Protein AF-A0A660T7J6-F1 (afdb_monomer_lite)

Structure (mmCIF, N/CA/C/O backbone):
data_AF-A0A660T7J6-F1
#
_entry.id   AF-A0A660T7J6-F1
#
loop_
_atom_site.group_PDB
_atom_site.id
_atom_site.type_symbol
_atom_site.label_atom_id
_atom_site.label_alt_id
_atom_site.label_comp_id
_atom_site.label_asym_id
_atom_site.label_entity_id
_atom_site.label_seq_id
_atom_site.pdbx_PDB_ins_code
_atom_site.Cartn_x
_atom_site.Cartn_y
_atom_site.Cartn_z
_atom_site.occupancy
_atom_site.B_iso_or_equiv
_atom_site.auth_seq_id
_atom_site.auth_comp_id
_atom_site.auth_asym_id
_atom_site.auth_atom_id
_atom_site.pdbx_PDB_model_num
ATOM 1 N N . PRO A 1 1 ? 3.878 8.071 2.184 1.00 49.38 1 PRO A N 1
ATOM 2 C CA . PRO A 1 1 ? 5.162 8.809 2.302 1.00 49.38 1 PRO A CA 1
ATOM 3 C C . PRO A 1 1 ? 6.407 7.921 2.526 1.00 49.38 1 PRO A C 1
ATOM 5 O O . PRO A 1 1 ? 7.300 7.950 1.691 1.00 49.38 1 PRO A O 1
ATOM 8 N N . LYS A 1 2 ? 6.483 7.104 3.594 1.00 63.03 2 LYS A N 1
ATOM 9 C CA . LYS A 1 2 ? 7.708 6.328 3.914 1.00 63.03 2 LYS A CA 1
ATOM 10 C C . LYS A 1 2 ? 8.103 5.281 2.865 1.00 63.03 2 LYS A C 1
ATOM 12 O O . LYS A 1 2 ? 9.290 5.043 2.664 1.00 63.03 2 LYS A O 1
ATOM 17 N N . ASP A 1 3 ? 7.129 4.653 2.212 1.00 65.62 3 ASP A N 1
ATOM 18 C CA . ASP A 1 3 ? 7.415 3.622 1.208 1.00 65.62 3 ASP A CA 1
ATOM 19 C C . ASP A 1 3 ? 7.856 4.217 -0.138 1.00 65.62 3 ASP A C 1
ATOM 21 O O . ASP A 1 3 ? 8.668 3.605 -0.823 1.00 65.62 3 ASP A O 1
ATOM 25 N N . ALA A 1 4 ? 7.447 5.450 -0.461 1.00 66.88 4 ALA A N 1
ATOM 26 C CA . ALA A 1 4 ? 7.940 6.176 -1.636 1.00 66.88 4 ALA A CA 1
ATOM 27 C C . ALA A 1 4 ? 9.434 6.527 -1.497 1.00 66.88 4 ALA A C 1
ATOM 29 O O . ALA A 1 4 ? 10.230 6.211 -2.376 1.00 66.88 4 ALA A O 1
ATOM 30 N N . GLU A 1 5 ? 9.857 7.036 -0.332 1.00 74.19 5 GLU A N 1
ATOM 31 C CA . GLU A 1 5 ? 11.279 7.311 -0.063 1.00 74.19 5 GLU A CA 1
ATOM 32 C C . GLU A 1 5 ? 12.163 6.054 -0.147 1.00 74.19 5 GLU A C 1
ATOM 34 O O . GLU A 1 5 ? 13.346 6.126 -0.492 1.00 74.19 5 GLU A O 1
ATOM 39 N N . ARG A 1 6 ? 11.617 4.881 0.207 1.00 78.88 6 ARG A N 1
ATOM 40 C CA . ARG A 1 6 ? 12.3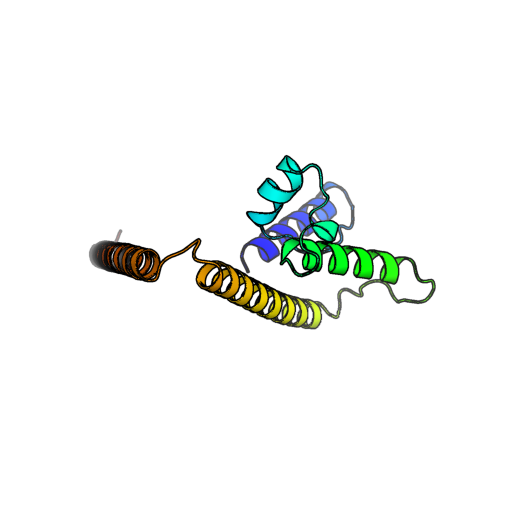27 3.600 0.074 1.00 78.88 6 ARG A CA 1
ATOM 41 C C . ARG A 1 6 ? 12.536 3.226 -1.389 1.00 78.88 6 ARG A C 1
ATOM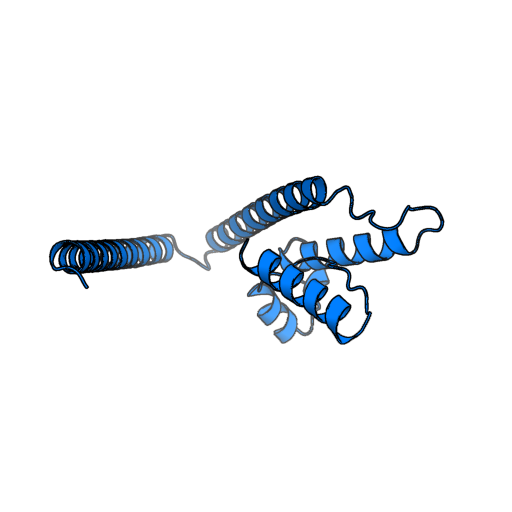 43 O O . ARG A 1 6 ? 13.621 2.762 -1.736 1.00 78.88 6 ARG A O 1
ATOM 50 N N . VAL A 1 7 ? 11.525 3.446 -2.225 1.00 79.69 7 VAL A N 1
ATOM 51 C CA . VAL A 1 7 ? 11.605 3.212 -3.669 1.00 79.69 7 VAL A CA 1
ATOM 52 C C . VAL A 1 7 ? 12.659 4.123 -4.297 1.00 79.69 7 VAL A C 1
ATOM 54 O O . VAL A 1 7 ? 13.510 3.630 -5.034 1.00 79.69 7 VAL A O 1
ATOM 57 N N . ASP A 1 8 ? 12.697 5.408 -3.945 1.00 80.50 8 ASP A N 1
ATOM 58 C CA . ASP A 1 8 ? 13.679 6.346 -4.509 1.00 80.50 8 ASP A CA 1
ATOM 59 C C . ASP A 1 8 ? 15.123 5.978 -4.161 1.00 80.50 8 ASP A C 1
ATOM 61 O O . ASP A 1 8 ? 16.014 6.023 -5.015 1.00 80.50 8 ASP A O 1
ATOM 65 N N . LYS A 1 9 ? 15.362 5.530 -2.922 1.00 85.25 9 LYS A N 1
ATOM 66 C CA . LYS A 1 9 ? 16.676 5.014 -2.508 1.00 85.25 9 LYS A CA 1
ATOM 67 C C . LYS A 1 9 ? 17.090 3.797 -3.333 1.00 85.25 9 LYS A C 1
ATOM 69 O O . LYS A 1 9 ? 18.253 3.696 -3.721 1.00 85.25 9 LYS A O 1
ATOM 74 N N . LEU A 1 10 ? 16.149 2.898 -3.623 1.00 84.31 10 LEU A N 1
ATOM 75 C CA . LEU A 1 10 ? 16.407 1.712 -4.435 1.00 84.31 10 LEU A CA 1
ATOM 76 C C . LEU A 1 10 ? 16.708 2.074 -5.895 1.00 84.31 10 LEU A C 1
ATOM 78 O O . LEU A 1 10 ? 17.685 1.574 -6.448 1.00 84.31 10 LEU A O 1
ATOM 82 N N . LYS A 1 11 ? 15.926 2.982 -6.497 1.00 83.94 11 LYS A N 1
ATOM 83 C CA . LYS A 1 11 ? 16.157 3.482 -7.866 1.00 83.94 11 LYS A CA 1
ATOM 84 C C . LYS A 1 11 ? 17.543 4.106 -7.997 1.00 83.94 11 LYS A C 1
ATOM 86 O O . LYS A 1 11 ? 18.273 3.803 -8.937 1.00 83.94 11 LYS A O 1
ATOM 91 N N . ARG A 1 12 ? 17.925 4.941 -7.027 1.00 85.62 12 ARG A N 1
ATOM 92 C CA . ARG A 1 12 ? 19.245 5.576 -6.992 1.00 85.62 12 ARG A CA 1
ATOM 93 C C . ARG A 1 12 ? 20.369 4.544 -6.882 1.00 85.62 12 ARG A C 1
ATOM 95 O O . ARG A 1 12 ? 21.329 4.626 -7.637 1.00 85.62 12 ARG A O 1
ATOM 102 N N . SER A 1 13 ? 20.227 3.551 -6.005 1.00 87.75 13 SER A N 1
ATOM 103 C CA . SER A 1 13 ? 21.219 2.481 -5.850 1.00 87.75 13 SER A CA 1
ATOM 104 C C . SER A 1 13 ? 21.364 1.631 -7.120 1.00 87.75 13 SER A C 1
ATOM 106 O O . SER A 1 13 ? 22.481 1.385 -7.566 1.00 87.75 13 SER A O 1
ATOM 108 N N . ALA A 1 14 ? 20.261 1.232 -7.756 1.00 87.50 14 ALA A N 1
ATOM 109 C CA . ALA A 1 14 ? 20.307 0.455 -8.996 1.00 87.50 14 ALA A CA 1
ATOM 110 C C . ALA A 1 14 ? 20.985 1.219 -10.144 1.00 87.50 14 ALA A C 1
ATOM 112 O O . ALA A 1 14 ? 21.784 0.637 -10.877 1.00 87.50 14 ALA A O 1
ATOM 113 N N . ARG A 1 15 ? 20.741 2.530 -10.252 1.00 88.38 15 ARG A N 1
ATOM 114 C CA . ARG A 1 15 ? 21.420 3.374 -11.240 1.00 88.38 15 ARG A CA 1
ATOM 115 C C . ARG A 1 15 ? 22.911 3.535 -10.923 1.00 88.38 15 ARG A C 1
ATOM 117 O O . ARG A 1 15 ? 23.732 3.351 -11.808 1.00 88.38 15 ARG A O 1
ATOM 124 N N . GLU A 1 16 ? 23.272 3.835 -9.673 1.00 88.25 16 GLU A N 1
ATOM 125 C CA . GLU A 1 16 ? 24.670 4.084 -9.278 1.00 88.25 16 GLU A CA 1
ATOM 126 C C . GLU A 1 16 ? 25.560 2.829 -9.347 1.00 88.25 16 GLU A C 1
ATOM 128 O O . GLU A 1 16 ? 26.729 2.937 -9.712 1.00 88.25 16 GLU A O 1
ATOM 133 N N . TYR A 1 17 ? 25.037 1.648 -8.995 1.00 92.50 17 TYR A N 1
ATOM 134 C CA . TYR A 1 17 ? 25.851 0.429 -8.871 1.00 92.50 17 TYR A CA 1
ATOM 135 C C . TYR A 1 17 ? 25.706 -0.558 -10.028 1.00 92.50 17 TYR A C 1
ATOM 137 O O . TYR A 1 17 ? 26.606 -1.372 -10.232 1.00 92.50 17 TYR A O 1
ATOM 145 N N . LEU A 1 18 ? 24.581 -0.536 -10.746 1.00 92.06 18 LEU A N 1
ATOM 146 C CA . LEU A 1 18 ? 24.276 -1.521 -11.788 1.00 92.06 18 LEU A CA 1
ATOM 147 C C . LEU A 1 18 ? 24.048 -0.887 -13.164 1.00 92.06 18 LEU A C 1
ATOM 149 O O . LEU A 1 18 ? 23.924 -1.634 -14.128 1.00 92.06 18 LEU A O 1
ATOM 153 N N . ASP A 1 19 ? 24.001 0.448 -13.258 1.00 88.50 19 ASP A N 1
ATOM 154 C CA . ASP A 1 19 ? 23.629 1.187 -14.475 1.00 88.50 19 ASP A CA 1
ATOM 155 C C . ASP A 1 19 ? 22.260 0.745 -15.037 1.00 88.50 19 ASP A C 1
ATOM 157 O O . ASP A 1 19 ? 22.036 0.665 -16.242 1.00 88.50 19 ASP A O 1
ATOM 161 N N . ILE A 1 20 ? 21.326 0.406 -14.134 1.00 88.44 20 ILE A N 1
ATOM 162 C CA . ILE A 1 20 ? 19.967 -0.032 -14.478 1.00 88.44 20 ILE A CA 1
ATOM 163 C C . ILE A 1 20 ? 18.963 1.048 -14.080 1.00 88.44 20 ILE A C 1
ATOM 165 O O . ILE A 1 20 ? 18.917 1.486 -12.927 1.00 88.44 20 ILE A O 1
ATOM 169 N N . GLU A 1 21 ? 18.093 1.418 -15.018 1.00 79.62 21 GLU A N 1
ATOM 170 C CA . GLU A 1 21 ? 16.931 2.259 -14.744 1.00 79.62 21 GLU A CA 1
ATOM 171 C C . GLU A 1 21 ? 15.752 1.409 -14.263 1.00 79.62 21 GLU A C 1
ATOM 173 O O . GLU A 1 21 ? 15.293 0.492 -14.945 1.00 79.62 21 GLU A O 1
ATOM 178 N N . LEU A 1 22 ? 15.268 1.707 -13.057 1.00 79.69 22 LEU A N 1
ATOM 179 C CA . LEU A 1 22 ? 14.096 1.060 -12.474 1.00 79.69 22 LEU A CA 1
ATOM 180 C C . LEU A 1 22 ? 12.877 1.967 -12.597 1.00 79.69 22 LEU A C 1
ATOM 182 O O . LEU A 1 22 ? 12.963 3.156 -12.300 1.00 79.69 22 LEU A O 1
ATOM 186 N N . ASP A 1 23 ? 11.728 1.378 -12.916 1.00 75.88 23 ASP A N 1
ATOM 187 C CA . ASP A 1 23 ? 10.432 2.054 -12.903 1.00 75.88 23 ASP A CA 1
ATOM 188 C C . ASP A 1 23 ? 9.584 1.605 -11.717 1.00 75.88 23 ASP A C 1
ATOM 190 O O . ASP A 1 23 ? 9.615 0.446 -11.301 1.00 75.88 23 ASP A O 1
ATOM 194 N N . HIS A 1 24 ? 8.797 2.534 -11.178 1.00 77.50 24 HIS A N 1
ATOM 195 C CA . HIS A 1 24 ? 7.868 2.255 -10.091 1.00 77.50 24 HIS A CA 1
ATOM 196 C C . HIS A 1 24 ? 6.445 2.152 -10.644 1.00 77.50 24 HIS A C 1
ATOM 198 O O . HIS A 1 24 ? 5.858 3.148 -11.058 1.00 77.50 24 HIS A O 1
ATOM 204 N N . LEU A 1 25 ? 5.889 0.940 -10.639 1.00 78.00 25 LEU A N 1
ATOM 205 C CA . LEU A 1 25 ? 4.546 0.675 -11.165 1.00 78.00 25 LEU A CA 1
ATOM 206 C C . LEU A 1 25 ? 3.434 1.035 -10.166 1.00 78.00 25 LEU A C 1
ATOM 208 O O . LEU A 1 25 ? 2.331 1.403 -10.568 1.00 78.00 25 LEU A O 1
ATOM 212 N N . GLY A 1 26 ? 3.703 0.985 -8.863 1.00 77.31 26 GLY A N 1
ATOM 213 C CA . GLY A 1 26 ? 2.712 1.2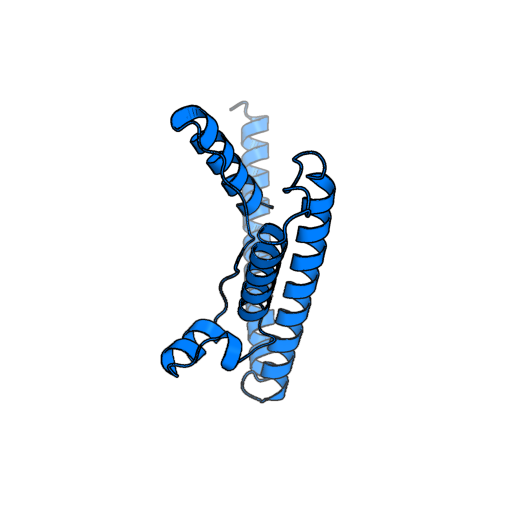94 -7.836 1.00 77.31 26 GLY A CA 1
ATOM 214 C C . GLY A 1 26 ? 2.971 0.561 -6.527 1.00 77.31 26 GLY A C 1
ATOM 215 O O . GLY A 1 26 ? 3.892 -0.248 -6.418 1.00 77.31 26 GLY A O 1
ATOM 216 N N . ILE A 1 27 ? 2.118 0.841 -5.543 1.00 79.88 27 ILE A N 1
ATOM 217 C CA . ILE A 1 27 ? 2.151 0.232 -4.214 1.00 79.88 27 ILE A CA 1
ATOM 218 C C . ILE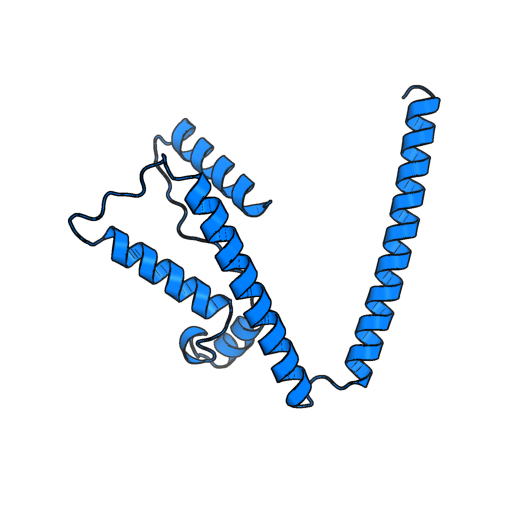 A 1 27 ? 0.927 -0.672 -4.076 1.00 79.88 27 ILE A C 1
ATOM 220 O O . ILE A 1 27 ? -0.186 -0.269 -4.405 1.00 79.88 27 ILE A O 1
ATOM 224 N N . ILE A 1 28 ? 1.132 -1.888 -3.570 1.00 84.06 28 ILE A N 1
ATOM 225 C CA . ILE A 1 28 ? 0.048 -2.799 -3.198 1.00 84.06 28 ILE A CA 1
ATOM 226 C C . ILE A 1 28 ? 0.014 -2.874 -1.676 1.00 84.06 28 ILE A C 1
ATOM 228 O O . ILE A 1 28 ? 0.985 -3.288 -1.041 1.00 84.06 28 ILE A O 1
ATOM 232 N N . TYR A 1 29 ? -1.110 -2.475 -1.091 1.00 80.94 29 TYR A N 1
ATOM 233 C CA . TYR A 1 29 ? -1.330 -2.596 0.344 1.00 80.94 29 TYR A CA 1
ATOM 234 C C . TYR A 1 29 ? -1.724 -4.020 0.721 1.00 80.94 29 TYR A C 1
ATOM 236 O O . TYR A 1 29 ? -2.383 -4.724 -0.043 1.00 80.94 29 TYR A O 1
ATOM 244 N N . ARG A 1 30 ? -1.349 -4.431 1.935 1.00 81.94 30 ARG A N 1
ATOM 245 C CA . ARG A 1 30 ? -1.819 -5.692 2.508 1.00 81.94 30 ARG A CA 1
ATOM 246 C C . ARG A 1 30 ? -3.330 -5.619 2.746 1.00 81.94 30 ARG A C 1
ATOM 248 O O . ARG A 1 30 ? -3.815 -4.641 3.317 1.00 81.94 30 ARG A O 1
ATOM 255 N N . ASP A 1 31 ? -4.037 -6.661 2.327 1.00 82.06 31 ASP A N 1
ATOM 256 C CA . ASP A 1 31 ? -5.491 -6.779 2.419 1.00 82.06 31 ASP A CA 1
ATOM 257 C C . ASP A 1 31 ? -5.850 -8.159 2.982 1.00 82.06 31 ASP A C 1
ATOM 259 O O . ASP A 1 31 ? -5.468 -9.179 2.411 1.00 82.06 31 ASP A O 1
ATOM 263 N N . ASP A 1 32 ? -6.583 -8.199 4.094 1.00 84.12 32 ASP A N 1
ATOM 264 C CA . ASP A 1 32 ? -6.967 -9.448 4.766 1.00 84.12 32 ASP A CA 1
ATOM 265 C C . ASP A 1 32 ? -7.943 -10.280 3.913 1.00 84.12 32 ASP A C 1
ATOM 267 O O . ASP A 1 32 ? -8.019 -11.505 4.036 1.00 84.12 32 ASP A O 1
ATOM 271 N N . LEU A 1 33 ? -8.654 -9.638 2.976 1.00 85.25 33 LEU A N 1
ATOM 272 C CA . LEU A 1 33 ? -9.504 -10.332 2.006 1.00 85.25 33 LEU A CA 1
ATOM 273 C C . LEU A 1 33 ? -8.691 -11.230 1.065 1.00 85.25 33 LEU A C 1
ATOM 275 O O . LEU A 1 33 ? -9.236 -12.200 0.533 1.00 85.25 33 LEU A O 1
ATOM 279 N N . GLN A 1 34 ? -7.399 -10.938 0.872 1.00 87.00 34 GLN A N 1
ATOM 280 C CA . GLN A 1 34 ? -6.507 -11.768 0.067 1.00 87.00 34 GLN A CA 1
ATOM 281 C C . GLN A 1 34 ? -6.352 -13.164 0.670 1.00 87.00 34 GLN A C 1
ATOM 283 O O . GLN A 1 34 ? -6.421 -14.148 -0.066 1.00 87.00 34 GLN A O 1
ATOM 288 N N . ASP A 1 35 ? -6.195 -13.262 1.990 1.00 88.38 35 ASP A N 1
ATOM 289 C CA . ASP A 1 35 ? -6.010 -14.544 2.672 1.00 88.38 35 ASP A CA 1
ATOM 290 C C . ASP A 1 35 ? -7.272 -15.415 2.545 1.00 88.38 35 ASP A C 1
ATOM 292 O O . ASP A 1 35 ? -7.195 -16.620 2.291 1.00 88.38 35 ASP A O 1
ATOM 296 N N . ILE A 1 36 ? -8.455 -14.800 2.624 1.00 88.31 36 ILE A N 1
ATOM 297 C CA . ILE A 1 36 ? -9.745 -15.483 2.437 1.00 88.31 36 ILE A CA 1
ATOM 298 C C . ILE A 1 36 ? -9.899 -15.982 0.993 1.00 88.31 36 ILE A C 1
ATOM 300 O O . ILE A 1 36 ? -10.296 -17.132 0.765 1.00 88.31 36 ILE A O 1
ATOM 304 N N . ALA A 1 37 ? -9.555 -15.141 0.015 1.00 89.69 37 ALA A N 1
ATOM 305 C CA . ALA A 1 37 ? -9.599 -15.497 -1.400 1.00 89.69 37 ALA A CA 1
ATOM 306 C C . ALA A 1 37 ? -8.637 -16.659 -1.712 1.00 89.69 37 ALA A C 1
ATOM 308 O O . ALA A 1 37 ? -9.034 -17.642 -2.345 1.00 89.69 37 ALA A O 1
ATOM 309 N N . LEU A 1 38 ? -7.409 -16.603 -1.183 1.00 90.88 38 LEU A N 1
ATOM 310 C CA . LEU A 1 38 ? -6.388 -17.638 -1.357 1.00 90.88 38 LEU A CA 1
ATOM 311 C C . LEU A 1 38 ? -6.834 -18.982 -0.764 1.00 90.88 38 LEU A C 1
ATOM 313 O O . LEU A 1 38 ? -6.730 -20.014 -1.428 1.00 90.88 38 LEU A O 1
ATOM 317 N N . ASN A 1 39 ? -7.396 -18.967 0.449 1.00 93.25 39 ASN A N 1
ATOM 318 C CA . ASN A 1 39 ? -7.952 -20.160 1.096 1.00 93.25 39 ASN A CA 1
ATOM 319 C C . ASN A 1 39 ? -9.114 -20.765 0.296 1.00 93.25 39 ASN A C 1
ATOM 321 O O . ASN A 1 39 ? -9.271 -21.985 0.245 1.00 93.25 39 ASN A O 1
ATOM 325 N N . SER A 1 40 ? -9.881 -19.917 -0.387 1.00 92.62 40 SER A N 1
ATOM 326 C CA . SER A 1 40 ? -10.966 -20.325 -1.286 1.00 92.62 40 SER A CA 1
ATOM 327 C C . SER A 1 40 ? -10.477 -20.732 -2.683 1.00 92.62 40 SER A C 1
ATOM 329 O O . SER A 1 40 ? -11.291 -21.087 -3.532 1.00 92.62 40 SER A O 1
ATOM 331 N N . ARG A 1 41 ? -9.157 -20.694 -2.937 1.00 94.25 41 ARG A N 1
ATOM 332 C CA . ARG A 1 41 ? -8.518 -20.932 -4.245 1.00 94.25 41 ARG A CA 1
ATOM 333 C C . ARG A 1 41 ? -9.071 -20.044 -5.362 1.00 94.25 41 ARG A C 1
ATOM 335 O O . ARG A 1 41 ? -9.100 -20.445 -6.524 1.00 94.25 41 ARG A O 1
ATOM 342 N N . LEU A 1 42 ? -9.496 -18.835 -5.009 1.00 93.00 42 LEU A N 1
ATOM 343 C CA . LEU A 1 42 ? -10.002 -17.844 -5.946 1.00 93.00 42 LEU A CA 1
ATOM 344 C C . LEU A 1 42 ? -9.051 -16.644 -5.986 1.00 93.00 42 LEU A C 1
ATOM 346 O O . LEU A 1 42 ? -8.633 -16.158 -4.936 1.00 93.00 42 LEU A O 1
ATOM 350 N N . PRO A 1 43 ? -8.706 -16.123 -7.176 1.00 92.25 43 PRO A N 1
ATOM 351 C CA . PRO A 1 43 ? -7.974 -14.868 -7.275 1.00 92.25 43 PRO A CA 1
ATOM 352 C C . PRO A 1 43 ? -8.763 -13.731 -6.622 1.00 92.25 43 PRO A C 1
ATOM 354 O O . PRO A 1 43 ? -9.971 -13.617 -6.839 1.00 92.25 43 PRO A O 1
ATOM 357 N N . ILE A 1 44 ? -8.078 -12.850 -5.885 1.00 90.69 44 ILE A N 1
ATOM 358 C CA . ILE A 1 44 ? -8.709 -11.708 -5.198 1.00 90.69 44 ILE A CA 1
ATOM 359 C C . ILE A 1 44 ? -9.521 -10.828 -6.160 1.00 90.69 44 ILE A C 1
ATOM 361 O O . ILE A 1 44 ? -10.619 -10.393 -5.826 1.00 90.69 44 ILE A O 1
ATOM 365 N N . VAL A 1 45 ? -9.030 -10.693 -7.393 1.00 92.44 45 VAL A N 1
ATOM 366 C CA . VAL A 1 45 ? -9.652 -9.934 -8.483 1.00 92.44 45 VAL A CA 1
ATOM 367 C C . VAL A 1 45 ? -11.031 -10.482 -8.869 1.00 92.44 45 VAL A C 1
ATOM 369 O O . VAL A 1 45 ? -11.922 -9.711 -9.211 1.00 92.44 45 VAL A O 1
ATOM 372 N N . HIS A 1 46 ? -11.232 -11.800 -8.775 1.00 91.62 46 HIS A N 1
ATOM 373 C CA . HIS A 1 46 ? -12.538 -12.430 -8.989 1.00 91.62 46 HIS A CA 1
ATOM 374 C C . HIS A 1 46 ? -13.376 -12.473 -7.713 1.00 91.62 46 HIS A C 1
ATOM 376 O O . HIS A 1 46 ? -14.585 -12.273 -7.770 1.00 91.62 46 HIS A O 1
ATOM 382 N N . TYR A 1 47 ? -12.741 -12.744 -6.573 1.00 89.19 47 TYR A N 1
ATOM 383 C CA . TYR A 1 47 ? -13.418 -12.891 -5.288 1.00 89.19 47 TYR A CA 1
ATOM 384 C C . TYR A 1 47 ? -14.041 -11.576 -4.799 1.00 89.19 47 TYR A C 1
ATOM 386 O O . TYR A 1 47 ? -15.205 -11.545 -4.408 1.00 89.19 47 TYR A O 1
ATOM 394 N N . LYS A 1 48 ? -13.282 -10.476 -4.845 1.00 88.62 48 LYS A N 1
ATOM 395 C CA . LYS A 1 48 ? -13.769 -9.131 -4.519 1.00 88.62 48 LYS A CA 1
ATOM 396 C C . LYS A 1 48 ? -13.102 -8.107 -5.453 1.00 88.62 48 LYS A C 1
ATOM 398 O O . LYS A 1 48 ? -12.061 -7.545 -5.107 1.00 88.62 48 LYS A O 1
ATOM 403 N N . PRO A 1 49 ? -13.708 -7.830 -6.627 1.00 88.44 49 PRO A N 1
ATOM 404 C CA . PRO A 1 49 ? -13.138 -6.934 -7.640 1.00 88.44 49 PRO A CA 1
ATOM 405 C C . PRO A 1 49 ? -12.910 -5.503 -7.142 1.00 88.44 49 PRO A C 1
ATOM 407 O O . PRO A 1 49 ? -11.961 -4.850 -7.553 1.00 88.44 49 PRO A O 1
ATOM 410 N N . ASN A 1 50 ? -13.755 -5.040 -6.217 1.00 85.62 50 ASN A N 1
ATOM 411 C CA . ASN A 1 50 ? -13.697 -3.692 -5.649 1.00 85.62 50 ASN A CA 1
ATOM 412 C C . ASN A 1 50 ? -12.810 -3.604 -4.393 1.00 85.62 50 ASN A C 1
ATOM 414 O O . ASN A 1 50 ? -12.923 -2.632 -3.649 1.00 85.62 50 ASN A O 1
ATOM 418 N N . SER A 1 51 ? -12.005 -4.626 -4.076 1.00 87.31 51 SER A N 1
ATOM 419 C CA . SER A 1 51 ? -11.064 -4.537 -2.953 1.00 87.31 51 SER A CA 1
ATOM 420 C C . SER A 1 51 ? -9.889 -3.620 -3.293 1.00 87.31 51 SER A C 1
ATOM 422 O O . SER A 1 51 ? -9.554 -3.430 -4.463 1.00 87.31 51 SER A O 1
ATOM 424 N N . VAL A 1 52 ? -9.232 -3.079 -2.265 1.00 87.19 52 VAL A N 1
ATOM 425 C CA . VAL A 1 52 ? -8.061 -2.203 -2.439 1.00 87.19 52 VAL A CA 1
ATOM 426 C C . VAL A 1 52 ? -6.963 -2.929 -3.216 1.00 87.19 52 VAL A C 1
ATOM 428 O O . VAL A 1 52 ? -6.381 -2.374 -4.145 1.00 87.19 52 VAL A O 1
ATOM 431 N N . MET A 1 53 ? -6.727 -4.206 -2.899 1.00 88.69 53 MET A N 1
ATOM 432 C CA . MET A 1 53 ? -5.741 -5.007 -3.619 1.00 88.69 53 MET A CA 1
ATOM 433 C C . MET A 1 53 ? -6.134 -5.255 -5.080 1.00 88.69 53 MET A C 1
ATOM 435 O O . MET A 1 53 ? -5.286 -5.127 -5.960 1.00 88.69 53 MET A O 1
ATOM 439 N N . SER A 1 54 ? -7.398 -5.579 -5.361 1.00 90.06 54 SER A N 1
ATOM 440 C CA . SER A 1 54 ? -7.870 -5.790 -6.735 1.00 90.06 54 SER A CA 1
ATOM 441 C C . SER A 1 54 ? -7.745 -4.518 -7.573 1.00 90.06 54 SER A C 1
ATOM 443 O O . SER A 1 54 ? -7.234 -4.565 -8.690 1.00 90.06 54 SER A O 1
ATOM 445 N N . MET A 1 55 ? -8.119 -3.367 -7.010 1.00 87.38 55 MET A N 1
ATOM 446 C CA . MET A 1 55 ? -7.976 -2.064 -7.665 1.00 87.38 55 MET A CA 1
ATOM 447 C C . MET A 1 55 ? -6.508 -1.696 -7.912 1.00 87.38 55 MET A C 1
ATOM 449 O O . MET A 1 55 ? -6.183 -1.169 -8.975 1.00 87.38 55 MET A O 1
ATOM 453 N N . ALA A 1 56 ? -5.605 -2.003 -6.975 1.00 87.75 56 ALA A N 1
ATOM 454 C CA . ALA A 1 56 ? -4.168 -1.806 -7.166 1.00 87.75 56 ALA A CA 1
ATOM 455 C C . ALA A 1 56 ? -3.613 -2.688 -8.300 1.00 87.75 56 ALA A C 1
ATOM 457 O O . ALA A 1 56 ? -2.819 -2.220 -9.116 1.00 87.75 56 ALA A O 1
ATOM 458 N N . VAL A 1 57 ? -4.067 -3.944 -8.398 1.00 90.38 57 VAL A N 1
ATOM 459 C CA . VAL A 1 57 ? -3.696 -4.854 -9.494 1.00 90.38 57 VAL A CA 1
ATOM 460 C C . VAL A 1 57 ? -4.181 -4.320 -10.844 1.00 90.38 57 VAL A C 1
ATOM 462 O O . VAL A 1 57 ? -3.393 -4.295 -11.789 1.00 90.38 57 VAL A O 1
ATOM 465 N N . TYR A 1 58 ? -5.426 -3.841 -10.937 1.00 90.00 58 TYR A N 1
ATOM 466 C CA . TYR A 1 58 ? -5.941 -3.230 -12.167 1.00 90.00 58 TYR A CA 1
ATOM 467 C C . TYR A 1 58 ? -5.148 -1.981 -12.569 1.00 90.00 58 TYR A C 1
ATOM 469 O O . TYR A 1 58 ? -4.716 -1.887 -13.713 1.00 90.00 58 TYR A O 1
ATOM 477 N N . ARG A 1 59 ? -4.834 -1.085 -11.623 1.00 85.88 59 ARG A N 1
ATOM 478 C CA . ARG A 1 59 ? -3.997 0.101 -11.892 1.00 85.88 59 ARG A CA 1
ATOM 479 C C . ARG A 1 59 ? -2.610 -0.258 -12.427 1.00 85.88 59 ARG A C 1
ATOM 481 O O . ARG A 1 59 ? -2.106 0.400 -13.336 1.00 85.88 59 ARG A O 1
ATOM 488 N N . ILE A 1 60 ? -1.973 -1.291 -11.873 1.00 87.69 60 ILE A N 1
ATOM 489 C CA . ILE A 1 60 ? -0.671 -1.765 -12.366 1.00 87.69 60 ILE A CA 1
ATOM 490 C C . ILE A 1 60 ? -0.812 -2.330 -13.782 1.00 87.69 60 ILE A C 1
ATOM 492 O O . ILE A 1 60 ? 0.023 -2.034 -14.637 1.00 87.69 60 ILE A O 1
ATOM 496 N N . ALA A 1 61 ? -1.865 -3.107 -14.045 1.00 89.31 61 ALA A N 1
ATOM 497 C CA . ALA A 1 61 ? -2.141 -3.634 -15.376 1.00 89.31 61 ALA A CA 1
ATOM 498 C C . ALA A 1 61 ? -2.343 -2.501 -16.397 1.00 89.31 61 ALA A C 1
ATOM 500 O O . ALA A 1 61 ? -1.712 -2.526 -17.453 1.00 89.31 61 ALA A O 1
ATOM 501 N N . ASP A 1 62 ? -3.112 -1.469 -16.048 1.00 85.69 62 ASP A N 1
ATOM 502 C CA . ASP A 1 62 ? -3.339 -0.301 -16.904 1.00 85.69 62 ASP A CA 1
ATOM 503 C C . ASP A 1 62 ? -2.028 0.427 -17.227 1.00 85.69 62 ASP A C 1
ATOM 505 O O . ASP A 1 62 ? -1.754 0.721 -18.392 1.00 85.69 62 ASP A O 1
ATOM 509 N N . LYS A 1 63 ? -1.158 0.643 -16.230 1.00 83.25 63 LYS A N 1
ATOM 510 C CA . LYS A 1 63 ? 0.171 1.250 -16.442 1.00 83.25 63 LYS A CA 1
ATOM 511 C C . LYS A 1 63 ? 1.051 0.410 -17.370 1.00 83.25 63 LYS A C 1
ATOM 513 O O . LYS A 1 63 ? 1.758 0.954 -18.219 1.00 83.25 63 LYS A O 1
ATOM 518 N N . ILE A 1 64 ? 1.006 -0.918 -17.240 1.00 85.25 64 ILE A N 1
ATOM 519 C CA . ILE A 1 64 ? 1.739 -1.834 -18.127 1.00 85.25 64 ILE A CA 1
ATOM 520 C C . ILE A 1 64 ? 1.197 -1.752 -19.559 1.00 85.25 64 ILE A C 1
ATOM 522 O O . ILE A 1 64 ? 1.984 -1.734 -20.507 1.00 85.25 64 ILE A O 1
ATOM 526 N N . MET A 1 65 ? -0.126 -1.687 -19.727 1.00 83.12 65 MET A N 1
ATOM 527 C CA . MET A 1 65 ? -0.763 -1.583 -21.041 1.00 83.12 65 MET A CA 1
ATOM 528 C C . MET A 1 65 ? -0.443 -0.252 -21.726 1.00 83.12 65 MET A C 1
ATOM 530 O O . MET A 1 65 ? -0.096 -0.246 -22.906 1.00 83.12 65 MET A O 1
ATOM 534 N N . GLN A 1 66 ? -0.482 0.859 -20.987 1.00 77.81 66 GLN A N 1
ATOM 535 C CA . GLN A 1 66 ? -0.132 2.187 -21.502 1.00 77.81 66 GLN A CA 1
ATOM 536 C C . GLN A 1 66 ? 1.315 2.245 -22.006 1.00 77.81 66 GLN A C 1
ATOM 538 O O . GLN A 1 66 ? 1.576 2.826 -23.055 1.00 77.81 66 GLN A O 1
ATOM 543 N N . ARG A 1 67 ? 2.248 1.576 -21.318 1.00 69.81 67 ARG A N 1
ATOM 544 C CA . ARG A 1 67 ? 3.662 1.516 -21.720 1.00 69.81 67 ARG A CA 1
ATOM 545 C C . ARG A 1 67 ? 3.901 0.739 -23.020 1.00 69.81 67 ARG A C 1
ATOM 547 O O . ARG A 1 67 ? 4.878 1.002 -23.714 1.00 69.81 67 ARG A O 1
ATOM 554 N N . GLN A 1 68 ? 3.052 -0.237 -23.338 1.00 62.31 68 GLN A N 1
ATOM 555 C CA . GLN A 1 68 ? 3.186 -1.048 -24.555 1.00 62.31 68 GLN A CA 1
ATOM 556 C C . GLN A 1 68 ? 2.585 -0.374 -25.798 1.00 62.31 68 GLN A C 1
ATOM 558 O O . GLN A 1 68 ? 2.820 -0.844 -26.911 1.00 62.31 68 GLN A O 1
ATOM 563 N N . ALA A 1 69 ? 1.828 0.716 -25.638 1.00 56.62 69 ALA A N 1
ATOM 564 C CA . ALA A 1 69 ? 1.237 1.438 -26.757 1.00 56.62 69 ALA A CA 1
ATOM 565 C C . ALA A 1 69 ? 2.315 2.233 -27.530 1.00 56.62 69 ALA A C 1
ATOM 567 O O . ALA A 1 69 ? 2.950 3.124 -26.959 1.00 56.62 69 ALA A O 1
ATOM 568 N N . PRO A 1 70 ? 2.538 1.961 -28.832 1.00 42.00 70 PRO A N 1
ATOM 569 C CA . PRO A 1 70 ? 3.505 2.713 -29.624 1.00 42.00 70 PRO A CA 1
ATOM 570 C C . PRO A 1 70 ? 3.031 4.166 -29.776 1.00 42.00 70 PRO A C 1
ATOM 572 O O . PRO A 1 70 ? 1.983 4.422 -30.364 1.00 42.00 70 PRO A O 1
ATOM 575 N N . GLY A 1 71 ? 3.801 5.115 -29.235 1.00 53.59 71 GLY A N 1
ATOM 576 C CA . GLY A 1 71 ? 3.507 6.555 -29.287 1.00 53.59 71 GLY A CA 1
ATOM 577 C C . GLY A 1 71 ? 3.107 7.194 -27.953 1.00 53.59 71 GLY A C 1
ATOM 578 O O . GLY A 1 71 ? 3.018 8.417 -27.886 1.00 53.59 71 GLY A O 1
ATOM 579 N N . ALA A 1 72 ? 2.921 6.414 -26.884 1.00 48.00 72 ALA A N 1
ATOM 580 C CA . ALA A 1 72 ? 2.840 6.965 -25.536 1.00 48.00 72 ALA A CA 1
ATOM 581 C C . ALA A 1 72 ? 4.267 7.287 -25.075 1.00 48.00 72 ALA A C 1
ATOM 583 O O . ALA A 1 72 ? 5.061 6.375 -24.840 1.00 48.00 72 ALA A O 1
ATOM 584 N N . GLY A 1 73 ? 4.615 8.577 -25.029 1.00 45.91 73 GLY A N 1
ATOM 585 C CA . GLY A 1 73 ? 5.878 9.040 -24.461 1.00 45.91 73 GLY A CA 1
ATOM 586 C C . GLY A 1 73 ? 6.104 8.340 -23.126 1.00 45.91 73 GLY A C 1
ATOM 587 O O . GLY A 1 73 ? 5.239 8.379 -22.249 1.00 45.91 73 GLY A O 1
ATOM 588 N N . GLY A 1 74 ? 7.216 7.608 -23.022 1.00 44.34 74 GLY A N 1
ATOM 589 C CA . GLY A 1 74 ? 7.598 6.955 -21.777 1.00 44.34 74 GLY A CA 1
ATOM 590 C C . GLY A 1 74 ? 7.583 7.985 -20.657 1.00 44.34 74 GLY A C 1
ATOM 591 O O . GLY A 1 74 ? 7.905 9.136 -20.922 1.00 44.34 74 GLY A O 1
ATOM 592 N N . PHE A 1 75 ? 7.172 7.570 -19.456 1.00 50.22 75 PHE A N 1
ATOM 593 C CA . PHE A 1 75 ? 7.129 8.389 -18.241 1.00 50.22 75 PHE A CA 1
ATOM 594 C C . PHE A 1 75 ? 8.330 9.349 -18.176 1.00 50.22 75 PHE A C 1
ATOM 596 O O . PHE A 1 75 ? 9.418 8.974 -17.734 1.00 50.22 75 PHE A O 1
ATOM 603 N N . GLU A 1 76 ? 8.147 10.577 -18.662 1.00 48.28 76 GLU A N 1
ATOM 604 C CA . GLU A 1 76 ? 9.193 11.581 -18.638 1.00 48.28 76 GLU A CA 1
ATOM 605 C C . GLU A 1 76 ? 9.339 12.025 -17.185 1.00 48.28 76 GLU A C 1
ATOM 607 O O . GLU A 1 76 ? 8.376 12.392 -16.510 1.00 48.28 76 GLU A O 1
ATOM 612 N N . ILE A 1 77 ? 10.575 11.980 -16.697 1.00 49.84 77 ILE A N 1
ATOM 613 C CA . ILE A 1 77 ? 10.979 12.271 -15.313 1.00 49.84 77 ILE A CA 1
ATOM 614 C C . ILE A 1 77 ? 10.579 13.706 -14.869 1.00 49.84 77 ILE A C 1
ATOM 616 O O . ILE A 1 77 ? 10.678 14.034 -13.689 1.00 49.84 77 ILE A O 1
ATOM 620 N N . GLY A 1 78 ? 10.074 14.549 -15.781 1.00 45.84 78 GLY A N 1
ATOM 621 C CA . GLY A 1 78 ? 9.563 15.898 -15.514 1.00 45.84 78 GLY A CA 1
ATOM 622 C C . GLY A 1 78 ? 8.247 15.977 -14.725 1.00 45.84 78 GLY A C 1
ATOM 623 O O . GLY A 1 78 ? 8.026 16.987 -14.067 1.00 45.84 78 GLY A O 1
ATOM 624 N N . ASN A 1 79 ? 7.424 14.920 -14.699 1.00 49.31 79 ASN A N 1
ATOM 625 C CA . ASN A 1 79 ? 6.098 14.925 -14.047 1.00 49.31 79 ASN A CA 1
ATOM 626 C C . ASN A 1 79 ? 6.092 14.241 -12.667 1.00 49.31 79 ASN A C 1
ATOM 628 O O . ASN A 1 79 ? 5.124 13.592 -12.273 1.00 49.31 79 ASN A O 1
ATOM 632 N N . LEU A 1 80 ? 7.189 14.353 -11.911 1.00 52.84 80 LEU A N 1
ATOM 633 C CA . LEU A 1 80 ? 7.295 13.740 -10.580 1.00 52.84 80 LEU A CA 1
ATOM 634 C C . LEU A 1 80 ? 6.221 14.275 -9.611 1.00 52.84 80 LEU A C 1
ATOM 636 O O . LEU A 1 80 ? 5.699 13.516 -8.800 1.00 52.84 80 LEU A O 1
ATOM 640 N N . GLU A 1 81 ? 5.881 15.562 -9.724 1.00 53.47 81 GLU A N 1
ATOM 641 C CA . GLU A 1 81 ? 4.864 16.244 -8.911 1.00 53.47 81 GLU A CA 1
ATOM 642 C C . GLU A 1 81 ? 3.444 15.753 -9.237 1.00 53.47 81 GLU A C 1
ATOM 644 O O . GLU A 1 81 ? 2.722 15.350 -8.327 1.00 53.47 81 GLU A O 1
ATOM 649 N N . GLU A 1 82 ? 3.100 15.616 -10.524 1.00 57.00 82 GLU A N 1
ATOM 650 C CA . GLU A 1 82 ? 1.847 14.970 -10.955 1.00 57.00 82 GLU A CA 1
ATOM 651 C C . GLU A 1 82 ? 1.761 13.512 -10.471 1.00 57.00 82 GLU A C 1
ATOM 653 O O . GLU A 1 82 ? 0.696 13.040 -10.077 1.00 57.00 82 GLU A O 1
ATOM 658 N N . GLY A 1 83 ? 2.890 12.795 -10.435 1.00 63.41 83 GLY A N 1
ATOM 659 C CA . GLY A 1 83 ? 2.958 11.438 -9.893 1.00 63.41 83 GLY A CA 1
ATOM 660 C C . GLY A 1 83 ? 2.653 11.363 -8.392 1.00 63.41 83 GLY A C 1
ATOM 661 O O . GLY A 1 83 ? 2.021 10.401 -7.947 1.00 63.41 83 GLY A O 1
ATOM 662 N N . TYR A 1 84 ? 3.069 12.364 -7.609 1.00 65.19 84 TYR A N 1
ATOM 663 C CA . TYR A 1 84 ? 2.748 12.442 -6.181 1.00 65.19 84 TYR A CA 1
ATOM 664 C C . TYR A 1 84 ? 1.280 12.798 -5.940 1.00 65.19 84 TYR A C 1
ATOM 666 O O . TYR A 1 84 ? 0.641 12.130 -5.128 1.00 65.19 84 TYR A O 1
ATOM 674 N N . GLU A 1 85 ? 0.732 13.771 -6.672 1.00 69.38 85 GLU A N 1
ATOM 675 C CA . GLU A 1 85 ? -0.692 14.127 -6.590 1.00 69.38 85 GLU A CA 1
ATOM 676 C C . GLU A 1 85 ? -1.590 12.953 -6.997 1.00 69.38 85 GLU A C 1
ATOM 678 O O . GLU A 1 85 ? -2.580 12.641 -6.329 1.00 69.38 85 GLU A O 1
ATOM 683 N N . GLN A 1 86 ? -1.212 12.233 -8.055 1.00 71.62 86 GLN A N 1
ATOM 684 C CA . GLN A 1 86 ? -1.911 11.028 -8.481 1.00 71.62 86 GLN A CA 1
ATOM 685 C C . GLN A 1 86 ? -1.840 9.929 -7.415 1.00 71.62 86 GLN A C 1
ATOM 687 O O . GLN A 1 86 ? -2.850 9.294 -7.117 1.00 71.62 86 GLN A O 1
ATOM 692 N N . ALA A 1 87 ? -0.675 9.720 -6.796 1.00 68.88 87 ALA A N 1
ATOM 693 C CA . ALA A 1 87 ? -0.530 8.751 -5.714 1.00 68.88 87 ALA A CA 1
ATOM 694 C C . ALA A 1 87 ? -1.352 9.128 -4.468 1.00 68.88 87 ALA A C 1
ATOM 696 O O . ALA A 1 87 ? -1.863 8.239 -3.786 1.00 68.88 87 ALA A O 1
ATOM 697 N N . GLU A 1 88 ? -1.497 10.420 -4.169 1.00 72.12 88 GLU A N 1
ATOM 698 C CA . GLU A 1 88 ? -2.320 10.911 -3.062 1.00 72.12 88 GLU A CA 1
ATOM 699 C C . GLU A 1 88 ? -3.816 10.701 -3.331 1.00 72.12 88 GLU A C 1
ATOM 701 O O . GLU A 1 88 ? -4.513 10.134 -2.487 1.00 72.12 88 GLU A O 1
ATOM 706 N N . MET A 1 89 ? -4.297 11.042 -4.531 1.00 77.31 89 MET A N 1
ATOM 707 C CA . MET A 1 89 ? -5.679 10.764 -4.948 1.00 77.31 89 MET A CA 1
ATOM 708 C C . MET A 1 89 ? -5.998 9.261 -4.950 1.00 77.31 89 MET A C 1
ATOM 710 O O . MET A 1 89 ? -7.080 8.844 -4.523 1.00 77.31 89 MET A O 1
ATOM 714 N N . GLU A 1 90 ? -5.056 8.430 -5.402 1.00 74.75 90 GLU A N 1
ATOM 715 C CA . GLU A 1 90 ? -5.181 6.972 -5.363 1.00 74.75 90 GLU A CA 1
ATOM 716 C C . GLU A 1 90 ? -5.254 6.449 -3.918 1.00 74.75 90 GLU A C 1
ATOM 718 O O . GLU A 1 90 ? -6.105 5.612 -3.614 1.00 74.75 90 GLU A O 1
ATOM 723 N N . ALA A 1 91 ? -4.416 6.967 -3.014 1.00 77.69 91 ALA A N 1
ATOM 724 C CA . ALA A 1 91 ? -4.419 6.580 -1.605 1.00 77.69 91 ALA A CA 1
ATOM 725 C C . ALA A 1 91 ? -5.715 6.985 -0.882 1.00 77.69 91 ALA A C 1
ATOM 727 O O . ALA A 1 91 ? -6.240 6.204 -0.087 1.00 77.69 91 ALA A O 1
ATOM 728 N N . GLU A 1 92 ? -6.253 8.170 -1.177 1.00 79.00 92 GLU A N 1
ATOM 729 C CA . GLU A 1 92 ? -7.538 8.631 -0.640 1.00 79.00 92 GLU A CA 1
ATOM 730 C C . GLU A 1 92 ? -8.693 7.738 -1.124 1.00 79.00 92 GLU A C 1
ATOM 732 O O . GLU A 1 92 ? -9.528 7.291 -0.335 1.00 79.00 92 GLU A O 1
ATOM 737 N N . THR A 1 93 ? -8.697 7.388 -2.412 1.00 81.19 93 THR A N 1
ATOM 738 C CA . THR A 1 93 ? -9.700 6.482 -2.991 1.00 81.19 93 THR A CA 1
ATOM 739 C C . THR A 1 93 ? -9.628 5.090 -2.353 1.00 81.19 93 THR A C 1
ATOM 741 O O . THR A 1 93 ? -10.653 4.522 -1.963 1.00 81.19 93 THR A O 1
ATOM 744 N N . ASP A 1 94 ? -8.420 4.544 -2.188 1.00 79.19 94 ASP A N 1
ATOM 745 C CA . ASP A 1 94 ? -8.195 3.254 -1.530 1.00 79.19 94 ASP A CA 1
ATOM 746 C C . ASP A 1 94 ? -8.664 3.274 -0.064 1.00 79.19 94 ASP A C 1
ATOM 748 O O . ASP A 1 94 ? -9.258 2.305 0.426 1.00 79.19 94 ASP A O 1
ATOM 752 N N . PHE A 1 95 ? -8.444 4.387 0.640 1.00 79.12 95 PHE A N 1
ATOM 753 C CA . PHE A 1 95 ? -8.897 4.571 2.015 1.00 79.12 95 PHE A CA 1
ATOM 754 C C . PHE A 1 95 ? -10.428 4.570 2.120 1.00 79.12 95 PHE A C 1
ATOM 756 O O . PHE A 1 95 ? -10.985 3.852 2.955 1.00 79.12 95 PHE A O 1
ATOM 763 N N . GLN A 1 96 ? -11.119 5.287 1.232 1.00 80.94 96 GLN A N 1
ATOM 764 C CA . GLN A 1 96 ? -12.585 5.307 1.190 1.00 80.94 96 GLN A CA 1
ATOM 765 C C . GLN A 1 96 ? -13.179 3.929 0.873 1.00 80.94 96 GLN A C 1
ATOM 767 O O . GLN A 1 96 ? -14.145 3.501 1.506 1.00 80.94 96 GLN A O 1
ATOM 772 N N . VAL A 1 97 ? -12.572 3.184 -0.056 1.00 80.00 97 VAL A N 1
ATOM 773 C CA . VAL A 1 97 ? -12.978 1.802 -0.361 1.00 80.00 97 VAL A CA 1
ATOM 774 C C . VAL A 1 97 ? -12.812 0.897 0.860 1.00 80.00 97 VAL A C 1
ATOM 776 O O . VAL A 1 97 ? -13.680 0.065 1.139 1.00 80.00 97 VAL A O 1
ATOM 779 N N . LYS A 1 98 ? -11.725 1.063 1.618 1.00 78.44 98 LYS A N 1
ATOM 780 C CA . LYS A 1 98 ? -11.494 0.305 2.851 1.00 78.44 98 LYS A CA 1
ATOM 781 C C . LYS A 1 98 ? -12.520 0.636 3.936 1.00 78.44 98 LYS A C 1
ATOM 783 O O . LYS A 1 98 ? -13.016 -0.287 4.579 1.00 78.44 98 LYS A O 1
ATOM 788 N N . LEU A 1 99 ? -12.867 1.913 4.109 1.00 76.56 99 LEU A N 1
ATOM 789 C CA . LEU A 1 99 ? -13.925 2.340 5.030 1.00 76.56 99 LEU A CA 1
ATOM 790 C C . LEU A 1 99 ? -15.272 1.720 4.659 1.00 76.56 99 LEU A C 1
ATOM 792 O O . LEU A 1 99 ? -15.896 1.083 5.501 1.00 76.56 99 LEU A O 1
ATOM 796 N N . ARG A 1 100 ? -15.665 1.794 3.385 1.00 76.69 100 ARG A N 1
ATOM 797 C CA . ARG A 1 100 ? -16.908 1.177 2.908 1.00 76.69 100 ARG A CA 1
ATOM 798 C C . ARG A 1 100 ? -16.926 -0.339 3.122 1.00 76.69 100 ARG A C 1
ATOM 800 O O . ARG A 1 100 ? -17.942 -0.890 3.523 1.00 76.69 100 ARG A O 1
ATOM 807 N N . ASN A 1 101 ? -15.806 -1.029 2.899 1.00 70.00 101 ASN A N 1
ATOM 808 C CA . ASN A 1 101 ? -15.709 -2.466 3.176 1.00 70.00 101 ASN A CA 1
ATOM 809 C C . ASN A 1 101 ? -15.875 -2.782 4.675 1.00 70.00 101 ASN A C 1
ATOM 811 O O . ASN A 1 101 ? -16.486 -3.793 5.014 1.00 70.00 101 ASN A O 1
ATOM 815 N N . LEU A 1 102 ? -15.355 -1.939 5.573 1.00 67.06 102 LEU A N 1
ATOM 816 C CA . LEU A 1 102 ? -15.582 -2.071 7.018 1.00 67.06 102 LEU A CA 1
ATOM 817 C C . LEU A 1 102 ? -17.046 -1.808 7.391 1.00 67.06 102 LEU A C 1
ATOM 819 O O . LEU A 1 102 ? -17.606 -2.536 8.206 1.00 67.06 102 LEU A O 1
ATOM 823 N N . GLU A 1 103 ? -17.679 -0.815 6.772 1.00 66.38 103 GLU A N 1
ATOM 824 C CA . GLU A 1 103 ? -19.110 -0.533 6.933 1.00 66.38 103 GLU A CA 1
ATOM 825 C C . GLU A 1 103 ? -19.989 -1.689 6.430 1.00 66.38 103 GLU A C 1
ATOM 827 O O . GLU A 1 103 ? -20.953 -2.070 7.090 1.00 66.38 103 GLU A O 1
ATOM 832 N N . GLU A 1 104 ? -19.633 -2.324 5.311 1.00 66.56 104 GLU A N 1
ATOM 833 C CA . GLU A 1 104 ? -20.295 -3.548 4.848 1.00 66.56 104 GLU A CA 1
ATOM 834 C C . GLU A 1 104 ? -20.171 -4.672 5.892 1.00 66.56 104 GLU A C 1
ATOM 836 O O . GLU A 1 104 ? -21.170 -5.298 6.244 1.00 66.56 104 GLU A O 1
ATOM 841 N N . LEU A 1 105 ? -18.976 -4.899 6.452 1.00 63.66 105 LEU A N 1
ATOM 842 C CA . LEU A 1 105 ? -18.756 -5.909 7.501 1.00 63.66 105 LEU A CA 1
ATOM 843 C C . LEU A 1 105 ? -19.530 -5.617 8.798 1.00 63.66 105 LEU A C 1
ATOM 845 O O . LEU A 1 105 ? -19.915 -6.552 9.507 1.00 63.66 105 LEU A O 1
ATOM 849 N N . LEU A 1 106 ? -19.789 -4.341 9.091 1.00 57.59 106 LEU A N 1
ATOM 850 C CA . LEU A 1 106 ? -20.666 -3.910 10.180 1.00 57.59 106 LEU A CA 1
ATOM 851 C C . LEU A 1 106 ? -22.133 -4.242 9.903 1.00 57.59 106 LEU A C 1
ATOM 853 O O . LEU A 1 106 ? -22.847 -4.712 10.788 1.00 57.59 106 LEU A O 1
ATOM 857 N N . HIS A 1 107 ? -22.583 -4.042 8.667 1.00 56.66 107 HIS A N 1
ATOM 858 C CA . HIS A 1 107 ? -23.963 -4.307 8.274 1.00 56.66 107 HIS A CA 1
ATOM 859 C C . HIS A 1 107 ? -24.301 -5.801 8.155 1.00 56.66 107 HIS A C 1
ATOM 861 O O . HIS A 1 107 ? -25.460 -6.166 8.353 1.00 56.66 107 HIS A O 1
ATOM 867 N N . PHE A 1 108 ? -23.320 -6.678 7.910 1.00 53.72 108 PHE A N 1
ATOM 868 C CA . PHE A 1 108 ? -23.533 -8.133 7.846 1.00 53.72 108 PHE A CA 1
ATOM 869 C C . PHE A 1 108 ? -23.538 -8.849 9.212 1.00 53.72 108 PHE A C 1
ATOM 871 O O . PHE A 1 108 ? -23.683 -10.069 9.261 1.00 53.72 108 PHE A O 1
ATOM 878 N N . GLY A 1 109 ? -23.426 -8.122 10.332 1.00 52.12 109 GLY A N 1
ATOM 879 C CA . GLY A 1 109 ? -23.533 -8.699 11.681 1.00 52.12 109 GLY A CA 1
ATOM 880 C C . GLY A 1 109 ? -22.312 -9.507 12.141 1.00 52.12 109 GLY A C 1
ATOM 881 O O . GLY A 1 109 ? -22.355 -10.121 13.203 1.00 52.12 109 GLY A O 1
ATOM 882 N N . THR A 1 110 ? -21.220 -9.493 11.372 1.00 57.84 110 THR A N 1
ATOM 883 C CA . THR A 1 110 ? -19.917 -10.069 11.751 1.00 57.84 110 THR A CA 1
ATOM 884 C C . THR A 1 110 ? -19.136 -9.206 12.741 1.00 57.84 110 THR A C 1
ATOM 886 O O . THR A 1 110 ? -18.263 -9.724 13.429 1.00 57.84 110 THR A O 1
ATOM 889 N N . LEU A 1 111 ? -19.452 -7.911 12.822 1.00 52.94 111 LEU A N 1
ATOM 890 C CA . LEU A 1 111 ? -18.926 -6.989 13.822 1.00 52.94 111 LEU A CA 1
ATOM 891 C C . LEU A 1 111 ? -20.122 -6.309 14.490 1.00 52.94 111 LEU A C 1
ATOM 893 O O . LEU A 1 111 ? -20.859 -5.554 13.855 1.00 52.94 111 LEU A O 1
ATOM 897 N N . THR A 1 112 ? -20.376 -6.634 15.751 1.00 71.06 112 THR A N 1
ATOM 898 C CA . THR A 1 112 ? -21.503 -6.065 16.488 1.00 71.06 112 THR A CA 1
ATOM 899 C C . THR A 1 112 ? -21.198 -4.622 16.893 1.00 71.06 112 THR A C 1
ATOM 901 O O . THR A 1 112 ? -20.044 -4.209 17.022 1.00 71.06 112 THR A O 1
ATOM 904 N N . THR A 1 113 ? -22.234 -3.826 17.161 1.00 70.50 113 THR A N 1
ATOM 905 C CA . THR A 1 113 ? -22.059 -2.505 17.792 1.00 70.50 113 THR A CA 1
ATOM 906 C C . THR A 1 113 ? -21.322 -2.602 19.133 1.00 70.50 113 THR A C 1
ATOM 908 O O . THR A 1 113 ? -20.639 -1.656 19.517 1.00 70.50 113 THR A O 1
ATOM 911 N N . GLY A 1 114 ? -21.404 -3.749 19.819 1.00 77.25 114 GLY A N 1
ATOM 912 C CA . GLY A 1 114 ? -20.604 -4.062 21.003 1.00 77.25 114 GLY A CA 1
ATOM 913 C C . GLY A 1 114 ? -19.108 -4.159 20.701 1.00 77.25 114 GLY A C 1
ATOM 914 O O . GLY A 1 114 ? -18.314 -3.526 21.396 1.00 77.25 114 GLY A O 1
ATOM 915 N N . ASP A 1 115 ? -18.737 -4.851 19.624 1.00 75.19 115 ASP A N 1
ATOM 916 C CA . ASP A 1 115 ? -17.338 -5.004 19.204 1.00 75.19 115 ASP A CA 1
ATOM 917 C C . ASP A 1 115 ? -16.733 -3.657 18.784 1.00 75.19 115 ASP A C 1
ATOM 919 O O . ASP A 1 115 ? -15.594 -3.348 19.125 1.00 75.19 115 ASP A O 1
ATOM 923 N N . LEU A 1 116 ? -17.515 -2.789 18.129 1.00 75.88 116 LEU A N 1
ATOM 924 C CA . LEU A 1 116 ? -17.094 -1.410 17.852 1.00 75.88 116 LEU A CA 1
ATOM 925 C C . LEU A 1 116 ? -16.833 -0.607 19.124 1.00 75.88 116 LEU A C 1
ATOM 927 O O . LEU A 1 116 ? -15.838 0.111 19.206 1.00 75.88 116 LEU A O 1
ATOM 931 N N . ILE A 1 117 ? -17.718 -0.709 20.117 1.00 78.50 117 ILE A N 1
ATOM 932 C CA . ILE A 1 117 ? -17.542 -0.021 21.400 1.00 78.50 117 ILE A CA 1
ATOM 933 C C . ILE A 1 117 ? -16.273 -0.523 22.096 1.00 78.50 117 ILE A C 1
ATOM 935 O O . ILE A 1 117 ? -15.552 0.271 22.706 1.00 78.50 117 ILE A O 1
ATOM 939 N N . GLU A 1 118 ? -15.974 -1.816 21.993 1.00 83.00 118 GLU A N 1
ATOM 940 C CA . GLU A 1 118 ? -14.786 -2.416 22.592 1.00 83.00 118 GLU A CA 1
ATOM 941 C C . GLU A 1 118 ? -13.498 -2.011 21.861 1.00 83.00 118 GLU A C 1
ATOM 943 O O . GLU A 1 118 ? -12.532 -1.605 22.512 1.00 83.00 118 GLU A O 1
ATOM 948 N N . ILE A 1 119 ? -13.511 -1.984 20.524 1.00 88.38 119 ILE A N 1
ATOM 949 C CA . ILE A 1 119 ? -12.405 -1.473 19.701 1.00 88.38 119 ILE A CA 1
ATOM 950 C C . ILE A 1 119 ? -12.149 0.005 20.008 1.00 88.38 119 ILE A C 1
ATOM 952 O O . ILE A 1 119 ? -11.008 0.381 20.272 1.00 88.38 119 ILE A O 1
ATOM 956 N N . ILE A 1 120 ? -13.192 0.840 20.052 1.00 90.88 120 ILE A N 1
ATOM 957 C CA . ILE A 1 120 ? -13.071 2.266 20.393 1.00 90.88 120 ILE A CA 1
ATOM 958 C C . ILE A 1 120 ? -12.501 2.430 21.804 1.00 90.88 120 ILE A C 1
ATOM 960 O O . ILE A 1 120 ? -11.637 3.278 22.031 1.00 90.88 120 ILE A O 1
ATOM 964 N N . ARG A 1 121 ? -12.939 1.610 22.765 1.00 87.81 121 ARG A N 1
ATOM 965 C CA . ARG A 1 121 ? -12.426 1.652 24.140 1.00 87.81 121 ARG A CA 1
ATOM 966 C C . ARG A 1 121 ? -10.953 1.236 24.206 1.00 87.81 121 ARG A C 1
ATOM 968 O O . ARG A 1 121 ? -10.179 1.895 24.901 1.00 87.81 121 ARG A O 1
ATOM 975 N N . SER A 1 122 ? -10.562 0.200 23.466 1.00 91.88 122 SER A N 1
ATOM 976 C CA . SER A 1 122 ? -9.170 -0.251 23.358 1.00 91.88 122 SER A CA 1
ATOM 977 C C . SER A 1 122 ? -8.285 0.821 22.717 1.00 91.88 122 SER A C 1
ATOM 979 O O . SER A 1 122 ? -7.260 1.200 23.283 1.00 91.88 122 SER A O 1
ATOM 981 N N . GLN A 1 123 ? -8.724 1.403 21.598 1.00 93.25 123 GLN A N 1
ATOM 982 C CA . GLN A 1 123 ? -8.026 2.503 20.925 1.00 93.25 123 GLN A CA 1
ATOM 983 C C . GLN A 1 123 ? -7.910 3.738 21.827 1.00 93.25 123 GLN A C 1
ATOM 985 O O . GLN A 1 123 ? -6.854 4.364 21.893 1.00 93.25 123 GLN A O 1
ATOM 990 N N . TYR A 1 124 ? -8.957 4.078 22.582 1.00 94.38 124 TYR A N 1
ATOM 991 C CA . TYR A 1 124 ? -8.914 5.178 23.547 1.00 94.38 124 TYR A CA 1
ATOM 992 C C . TYR A 1 124 ? -7.881 4.931 24.654 1.00 94.38 124 TYR A C 1
ATOM 994 O O . TYR A 1 124 ? -7.184 5.859 25.081 1.00 94.38 124 TYR A O 1
ATOM 1002 N N . PHE A 1 125 ? -7.750 3.688 25.119 1.00 93.50 125 PHE A N 1
ATOM 1003 C CA . PHE A 1 125 ? -6.732 3.314 26.095 1.00 93.50 125 PHE A CA 1
ATOM 1004 C C . PHE A 1 125 ? -5.318 3.442 25.513 1.00 93.50 125 PHE A C 1
ATOM 1006 O O . PHE A 1 125 ? -4.458 4.077 26.126 1.00 93.50 125 PHE A O 1
ATOM 1013 N N . GLU A 1 126 ? -5.097 2.917 24.310 1.00 94.94 126 GLU A N 1
ATOM 1014 C CA . GLU A 1 126 ? -3.804 2.956 23.622 1.00 94.94 126 GLU A CA 1
ATOM 1015 C C . GLU A 1 126 ? -3.362 4.392 23.302 1.00 94.94 126 GLU A C 1
ATOM 1017 O O . GLU A 1 126 ? -2.233 4.778 23.604 1.00 94.94 126 GLU A O 1
ATOM 1022 N N . ILE A 1 127 ? -4.271 5.241 22.812 1.00 96.31 127 ILE A N 1
ATOM 1023 C CA . ILE A 1 127 ? -4.002 6.669 22.578 1.00 96.31 127 ILE A CA 1
ATOM 1024 C C . ILE A 1 127 ? -3.585 7.365 23.876 1.00 96.31 127 ILE A C 1
ATOM 1026 O O . ILE A 1 127 ? -2.656 8.176 23.881 1.00 96.31 127 ILE A O 1
ATOM 1030 N N . ASN A 1 128 ? -4.253 7.070 24.992 1.00 94.75 128 ASN A N 1
ATOM 1031 C CA . ASN A 1 128 ? -3.895 7.662 26.279 1.00 94.75 128 ASN A CA 1
ATOM 1032 C C . ASN A 1 128 ? -2.546 7.158 26.797 1.00 94.75 128 ASN A C 1
ATOM 1034 O O . ASN A 1 128 ? -1.785 7.943 27.368 1.00 94.75 128 ASN A O 1
ATOM 1038 N N . HIS A 1 129 ? -2.230 5.881 26.582 1.00 94.69 129 HIS A N 1
ATOM 1039 C CA . HIS A 1 129 ? -0.914 5.331 26.881 1.00 94.69 129 HIS A CA 1
ATOM 1040 C C . HIS A 1 129 ? 0.175 6.042 26.065 1.00 94.69 129 HIS A C 1
ATOM 1042 O O . HIS A 1 129 ? 1.105 6.611 26.640 1.00 94.69 129 HIS A O 1
ATOM 1048 N N . LEU A 1 130 ? 0.001 6.122 24.743 1.00 95.25 130 LEU A N 1
ATOM 1049 C CA . LEU A 1 130 ? 0.936 6.784 23.833 1.00 95.25 130 LEU A CA 1
ATOM 1050 C C . LEU A 1 130 ? 1.110 8.268 24.163 1.00 95.25 130 LEU A C 1
ATOM 1052 O O . LEU A 1 130 ? 2.229 8.770 24.118 1.00 95.25 130 LEU A O 1
ATOM 1056 N N . LYS A 1 131 ? 0.041 8.982 24.546 1.00 95.94 131 LYS A N 1
ATOM 1057 C CA . LYS A 1 131 ? 0.131 10.382 24.999 1.00 95.94 131 LYS A CA 1
ATOM 1058 C C . LYS A 1 131 ? 1.005 10.527 26.245 1.00 95.94 131 LYS A C 1
ATOM 1060 O O . LYS A 1 131 ? 1.850 11.423 26.284 1.00 95.94 131 LYS A O 1
ATOM 1065 N N . LYS A 1 132 ? 0.831 9.654 27.243 1.00 95.44 132 LYS A N 1
ATOM 1066 C CA . LYS A 1 132 ? 1.647 9.662 28.470 1.00 95.44 132 LYS A CA 1
ATOM 1067 C C . LYS A 1 132 ? 3.108 9.348 28.172 1.00 95.44 132 LYS A C 1
ATOM 1069 O O . LYS A 1 132 ? 3.991 10.033 28.682 1.00 95.44 132 LYS A O 1
ATOM 1074 N N . GLU A 1 133 ? 3.362 8.361 27.319 1.00 94.62 133 GLU A N 1
ATOM 1075 C CA . GLU A 1 133 ? 4.713 8.004 26.891 1.00 94.62 133 GLU A CA 1
ATOM 1076 C C . GLU A 1 133 ? 5.381 9.154 26.128 1.00 94.62 133 GLU A C 1
ATOM 1078 O O . GLU A 1 133 ? 6.506 9.538 26.443 1.00 94.62 133 GLU A O 1
ATOM 1083 N N . ASN A 1 134 ? 4.658 9.794 25.205 1.00 95.19 134 ASN A N 1
ATOM 1084 C CA . ASN A 1 134 ? 5.143 10.976 24.498 1.00 95.19 134 ASN A CA 1
ATOM 1085 C C . ASN A 1 134 ? 5.490 12.112 25.463 1.00 95.19 134 ASN A C 1
ATOM 1087 O O . ASN A 1 134 ? 6.511 12.775 25.308 1.00 95.19 134 ASN A O 1
ATOM 1091 N N . GLN A 1 135 ? 4.649 12.348 26.469 1.00 94.44 135 GLN A N 1
ATOM 1092 C CA . GLN A 1 135 ? 4.902 13.383 27.463 1.00 94.44 135 GLN A CA 1
ATOM 1093 C C . GLN A 1 135 ? 6.135 13.054 28.308 1.00 94.44 135 GLN A C 1
ATOM 1095 O O . GLN A 1 135 ? 6.985 13.921 28.510 1.00 94.44 135 GLN A O 1
ATOM 1100 N N . LEU A 1 136 ? 6.299 11.795 28.721 1.00 94.38 136 LEU A N 1
ATOM 1101 C CA . LEU A 1 136 ? 7.504 11.333 29.403 1.00 94.38 136 LEU A CA 1
ATOM 1102 C C . LEU A 1 136 ? 8.755 11.547 28.540 1.00 94.38 136 LEU A C 1
ATOM 1104 O O . LEU A 1 136 ? 9.735 12.111 29.023 1.00 94.38 136 LEU A O 1
ATOM 1108 N N . LEU A 1 137 ? 8.724 11.156 27.265 1.00 94.38 137 LEU A N 1
ATOM 1109 C CA . LEU A 1 137 ? 9.840 11.350 26.337 1.00 94.38 137 LEU A CA 1
ATOM 1110 C C . LEU A 1 137 ? 10.169 12.834 26.148 1.00 94.38 137 LEU A C 1
ATOM 1112 O O . LEU A 1 137 ? 11.333 13.210 26.263 1.00 94.38 137 LEU A O 1
ATOM 1116 N N . LYS A 1 138 ? 9.159 13.692 25.962 1.00 93.31 138 LYS A N 1
ATOM 1117 C CA . LYS A 1 138 ? 9.342 15.150 25.874 1.00 93.31 138 LYS A CA 1
ATOM 1118 C C . LYS A 1 138 ? 9.998 15.718 27.129 1.00 93.31 138 LYS A C 1
ATOM 1120 O O . LYS A 1 138 ? 10.945 16.487 27.016 1.00 93.31 138 LYS A O 1
ATOM 1125 N N . THR A 1 139 ? 9.551 15.311 28.320 1.00 92.38 139 THR A N 1
ATOM 1126 C CA . THR A 1 139 ? 10.185 15.769 29.569 1.00 92.38 139 THR A CA 1
ATOM 1127 C C . THR A 1 139 ? 11.619 15.272 29.731 1.00 92.38 139 THR A C 1
ATOM 1129 O O . THR A 1 139 ? 12.459 16.020 30.220 1.00 92.38 139 THR A O 1
ATOM 1132 N N . LYS A 1 140 ? 11.929 14.039 29.309 1.00 89.50 140 LYS A N 1
ATOM 1133 C CA . LYS A 1 140 ? 13.305 13.529 29.309 1.00 89.50 140 LYS A CA 1
ATOM 1134 C C . LYS A 1 140 ? 14.181 14.338 28.357 1.00 89.50 140 LYS A C 1
ATOM 1136 O O . LYS A 1 140 ? 15.235 14.793 28.776 1.00 89.50 140 LYS A O 1
ATOM 1141 N N . LEU A 1 141 ? 13.724 14.565 27.126 1.00 89.38 141 LEU A N 1
ATOM 1142 C CA . LEU A 1 141 ? 14.446 15.367 26.136 1.00 89.38 141 LEU A CA 1
ATOM 1143 C C . LEU A 1 141 ? 14.700 16.794 26.628 1.00 89.38 141 LEU A C 1
ATOM 1145 O O . LEU A 1 141 ? 15.822 17.265 26.511 1.00 89.38 141 LEU A O 1
ATOM 1149 N N . ALA A 1 142 ? 13.703 17.446 27.234 1.00 88.81 142 ALA A N 1
ATOM 1150 C CA . ALA A 1 142 ? 13.877 18.768 27.835 1.00 88.81 142 ALA A CA 1
ATOM 1151 C C . ALA A 1 142 ? 14.943 18.754 28.944 1.00 88.81 142 ALA A C 1
ATOM 1153 O O . ALA A 1 142 ? 15.853 19.569 28.924 1.00 88.81 142 ALA A O 1
ATOM 1154 N N . LYS A 1 143 ? 14.910 17.766 29.849 1.00 85.75 143 LYS A N 1
ATOM 1155 C CA . LYS A 1 143 ? 15.933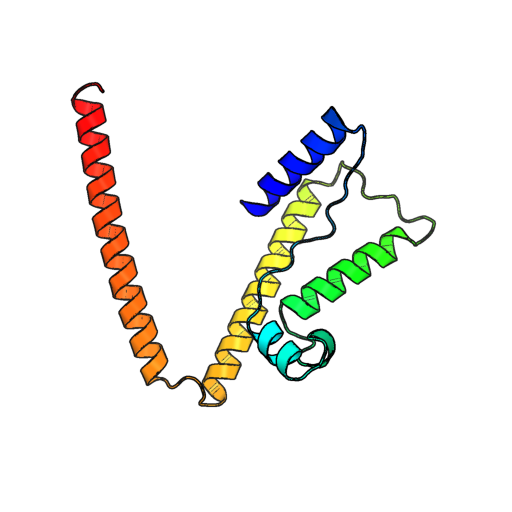 17.623 30.901 1.00 85.75 143 LYS A CA 1
ATOM 1156 C C . LYS A 1 143 ? 17.338 17.361 30.351 1.00 85.75 143 LYS A C 1
ATOM 1158 O O . LYS A 1 143 ? 18.298 17.876 30.909 1.00 85.75 143 LYS A O 1
ATOM 1163 N N . PHE A 1 144 ? 17.473 16.554 29.299 1.00 85.19 144 PHE A N 1
ATOM 1164 C CA . PHE A 1 144 ? 18.766 16.323 28.642 1.00 85.19 144 PHE A CA 1
ATOM 1165 C C . PHE A 1 144 ? 19.263 17.571 27.897 1.00 85.19 144 PHE A C 1
ATOM 1167 O O . PHE A 1 144 ? 20.461 17.836 27.882 1.00 85.19 144 PHE A O 1
ATOM 1174 N N . ALA A 1 145 ? 18.354 18.367 27.326 1.00 79.56 145 ALA A N 1
ATOM 1175 C CA . ALA A 1 145 ? 18.691 19.653 26.723 1.00 79.56 145 ALA A CA 1
ATOM 1176 C C . ALA A 1 145 ? 19.138 20.684 27.778 1.00 79.56 145 ALA A C 1
ATOM 1178 O O . ALA A 1 145 ? 20.132 21.372 27.563 1.00 79.56 145 ALA A O 1
ATOM 1179 N N . ASP A 1 146 ? 18.460 20.742 28.930 1.00 80.06 146 ASP A N 1
ATOM 1180 C CA . ASP A 1 146 ? 18.772 21.673 30.024 1.00 80.06 146 ASP A CA 1
ATOM 1181 C C . ASP A 1 146 ? 20.071 21.310 30.767 1.00 80.06 146 ASP A C 1
ATOM 1183 O O . ASP A 1 146 ? 20.795 22.196 31.217 1.00 80.06 146 ASP A O 1
ATOM 1187 N N . ASN A 1 147 ? 20.393 20.016 30.884 1.00 74.88 147 ASN A N 1
ATOM 1188 C CA . ASN A 1 147 ? 21.607 19.543 31.561 1.00 74.88 147 ASN A CA 1
ATOM 1189 C C . ASN A 1 147 ? 22.849 19.481 30.653 1.00 74.88 147 ASN A C 1
ATOM 1191 O O . ASN A 1 147 ? 23.913 19.105 3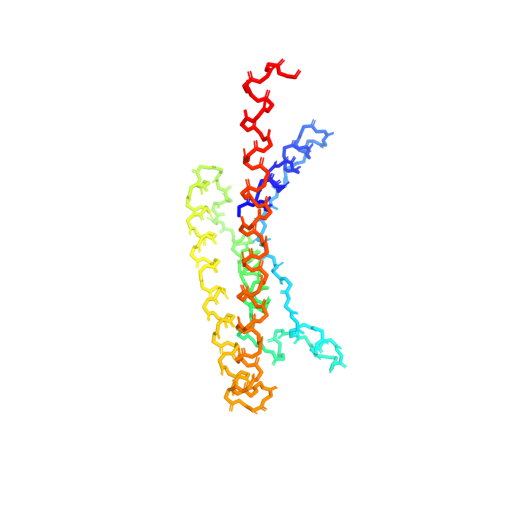1.137 1.00 74.88 147 ASN A O 1
ATOM 1195 N N . GLY A 1 148 ? 22.732 19.867 29.376 1.00 62.91 148 GLY A N 1
ATOM 1196 C CA . GLY A 1 148 ? 23.847 19.907 28.430 1.00 62.91 148 GLY A CA 1
ATOM 1197 C C . GLY A 1 148 ? 24.452 18.531 28.142 1.00 62.91 148 GLY A C 1
ATOM 1198 O O . GLY A 1 148 ? 25.581 18.292 28.542 1.00 62.91 148 GLY A O 1
ATOM 1199 N N . PHE A 1 149 ? 23.713 17.688 27.409 1.00 55.75 149 PHE A N 1
ATOM 1200 C CA . PHE A 1 149 ? 24.060 16.304 27.025 1.00 55.75 149 PHE A CA 1
ATOM 1201 C C . PHE A 1 149 ? 24.328 15.341 28.193 1.00 55.75 149 PHE A C 1
ATOM 1203 O O . PHE A 1 149 ? 25.443 15.329 28.756 1.00 55.75 149 PHE A O 1
#

Sequence (149 aa):
PKDAERVDKLKRSAREYLDIELDHLGIIYRDDLQDIALNSRLPIVHYKPNSVMSMAVYRIADKIMQRQAPGAGGFEIGNLEEGYEQAEMEAETDFQVKLRNLEELLHFGTLTTGDLIEIIRSQYFEINHLKKENQLLKTKLAKFADNGF

pLDDT: mean 78.62, std 14.07, range [42.0, 96.31]

Secondary structure (DSSP, 8-state):
-HHHHHHHHHHHHHHHHH-------------HHHHHHHHTT--HHHH-TTSHHHHHHHHHHHHHHHHHSTTS----GGGHHHHHHHHHHHHHHHHHHHHHHHHHHHHTTSS-HHHHHHHHHHHHHHHHHHHHHHHHHHHHHHHHHHTT-

Radius of gyration: 22.0 Å; chains: 1; bounding box: 50×43×61 Å

Foldseek 3Di:
DVVVVVVVVVQVCCCVPVVDGDDDLDDADDDPCCVVCVVVVHHSCVVPVLALRNVSVVSSVVVVVLVPDPPNPPPDPVCVVVVVVVNVVSVVSNVVSVVVVVVVCDVVVVQDPVNVVVVVVVVVVVVVVVVVVVVVVVVVVVVCVVVPD